Protein AF-A0A970GXU0-F1 (afdb_monomer)

Foldseek 3Di:
DDDDDDDQDDDDQPDPVRQLCSVCVVCVVVVALEDEAEEERPVLDQDDDPVNLVRVQNNQVVCVVVNYWHPWYKYAGHADDPRHRIDTCVVVVSDDTD

Radius of gyration: 13.17 Å; Cα contacts (8 Å, |Δi|>4): 146; chains: 1; bounding box: 32×26×40 Å

pLDDT: mean 87.57, std 12.89, range [43.09, 97.25]

Nearest PDB structures (foldseek):
  2qlc-assembly5_E  TM=8.633E-01  e=2.434E-06  Chlorobaculum tepidum TLS
  4jfa-assembly1_A  TM=4.581E-01  e=8.470E+00  Plasmodium falciparum 3D7

Secondary structure (DSSP, 8-state):
-PPPP-------TT-----HHHHHHHHHHTT-SEEEE--B-TTS--PPPHHHHHHHHHHHHHHHHTT-EEEEEEEE---BTTB-SEEETTTTTSS---

Sequence (98 aa):
LMEQPFEVSKGTADSSLANPREVLMPAIRHNAVSMIIAPNHPSGDPTPSSADVRVTRQIAEAAKLMGIRLLDHVILGQPRGSQPGYISLRQQGLVVFD

Mean predicted aligned error: 4.88 Å

Structure (mmCIF, N/CA/C/O backbone):
data_AF-A0A970GXU0-F1
#
_entry.id   AF-A0A970GXU0-F1
#
loop_
_atom_site.group_PDB
_atom_site.id
_atom_site.type_symbol
_atom_site.label_atom_id
_atom_site.label_alt_id
_atom_site.label_comp_id
_atom_site.label_asym_id
_atom_site.label_entity_id
_atom_site.label_seq_id
_atom_site.pdbx_PDB_ins_code
_atom_site.Cartn_x
_atom_site.Cartn_y
_atom_site.Cartn_z
_atom_site.occupancy
_atom_site.B_iso_or_equiv
_atom_site.auth_seq_id
_atom_site.auth_comp_id
_atom_site.auth_asym_id
_atom_site.auth_atom_id
_atom_site.pdbx_PDB_model_num
ATOM 1 N N . LEU A 1 1 ? -19.407 8.151 0.652 1.00 61.09 1 LEU A N 1
ATOM 2 C CA . LEU A 1 1 ? -18.819 9.123 -0.295 1.00 61.09 1 LEU A CA 1
ATOM 3 C C . LEU A 1 1 ? -17.310 8.934 -0.284 1.00 61.09 1 LEU A C 1
ATOM 5 O O . LEU A 1 1 ? -16.778 8.670 0.784 1.00 61.09 1 LEU A O 1
ATOM 9 N N . MET A 1 2 ? -16.655 9.017 -1.441 1.00 70.62 2 MET A N 1
ATOM 10 C CA . MET A 1 2 ? -15.192 9.036 -1.536 1.00 70.62 2 MET A CA 1
ATOM 11 C C . MET A 1 2 ? -14.739 10.497 -1.503 1.00 70.62 2 MET A C 1
ATOM 13 O O . MET A 1 2 ? -15.261 11.303 -2.272 1.00 70.62 2 MET A O 1
ATOM 17 N N . GLU A 1 3 ? -13.838 10.845 -0.586 1.00 77.00 3 GLU A N 1
ATOM 18 C CA . GLU A 1 3 ? -13.236 12.182 -0.552 1.00 77.00 3 GLU A CA 1
ATOM 19 C C . GLU A 1 3 ? -12.156 12.336 -1.633 1.00 77.00 3 GLU A C 1
ATOM 21 O O . GLU A 1 3 ? -11.728 11.354 -2.246 1.00 77.00 3 GLU A O 1
ATOM 26 N N . GLN A 1 4 ? -11.731 13.577 -1.892 1.00 82.38 4 GLN A N 1
ATOM 27 C CA . GLN A 1 4 ? -10.628 13.833 -2.819 1.00 82.38 4 GLN A CA 1
ATOM 28 C C . GLN A 1 4 ? -9.324 13.192 -2.309 1.00 82.38 4 GLN A C 1
ATOM 30 O O . GLN A 1 4 ? -9.123 13.109 -1.098 1.00 82.38 4 GLN A O 1
ATOM 35 N N . PRO A 1 5 ? -8.432 12.728 -3.204 1.00 79.31 5 PRO A N 1
ATOM 36 C CA . PRO A 1 5 ? -7.156 12.157 -2.793 1.00 79.31 5 PRO A CA 1
ATOM 37 C C . PRO A 1 5 ? -6.273 13.211 -2.110 1.00 79.31 5 PRO A C 1
ATOM 39 O O . PRO A 1 5 ? -6.209 14.360 -2.546 1.00 79.31 5 PRO A O 1
ATOM 42 N N . PHE A 1 6 ? -5.555 12.795 -1.066 1.00 80.38 6 PHE A N 1
ATOM 43 C CA . PHE A 1 6 ? -4.630 13.643 -0.316 1.00 80.38 6 PHE A CA 1
ATOM 44 C C . PHE A 1 6 ? -3.188 13.189 -0.549 1.00 80.38 6 PHE A C 1
ATOM 46 O O . PHE A 1 6 ? -2.882 11.999 -0.456 1.00 80.38 6 PHE A O 1
ATOM 53 N N . GLU A 1 7 ? -2.288 14.136 -0.818 1.00 79.75 7 GLU A N 1
ATOM 54 C CA . GLU A 1 7 ? -0.854 13.850 -0.888 1.00 79.75 7 GLU A CA 1
ATOM 55 C C . GLU A 1 7 ? -0.301 13.676 0.534 1.00 79.75 7 GLU A C 1
ATOM 57 O O . GLU A 1 7 ? -0.356 14.590 1.356 1.00 79.75 7 GLU A O 1
ATOM 62 N N . VAL A 1 8 ? 0.207 12.479 0.834 1.00 73.94 8 VAL A N 1
ATOM 63 C CA . VAL A 1 8 ? 0.783 12.133 2.147 1.00 73.94 8 VAL A CA 1
ATOM 64 C C . VAL A 1 8 ? 2.273 12.458 2.205 1.00 73.94 8 VAL A C 1
ATOM 66 O O . VAL A 1 8 ? 2.788 12.919 3.220 1.00 73.94 8 VAL A O 1
ATOM 69 N N . SER A 1 9 ? 2.979 12.178 1.116 1.00 68.50 9 SER A N 1
ATOM 70 C CA . SER A 1 9 ? 4.433 12.233 1.049 1.00 68.50 9 SER A CA 1
ATOM 71 C C . SER A 1 9 ? 4.866 12.509 -0.380 1.00 68.50 9 SER A C 1
ATOM 73 O O . SER A 1 9 ? 4.279 11.951 -1.310 1.00 68.50 9 SER A O 1
ATOM 75 N N . LYS A 1 10 ? 5.956 13.258 -0.541 1.00 61.66 10 LYS A N 1
ATOM 76 C CA . LYS A 1 10 ? 6.631 13.458 -1.822 1.00 61.66 10 LYS A CA 1
ATOM 77 C C . LYS A 1 10 ? 8.095 13.042 -1.683 1.00 61.66 10 LYS A C 1
ATOM 79 O O . LYS A 1 10 ? 8.850 13.690 -0.965 1.00 61.66 10 LYS A O 1
ATOM 84 N N . GLY A 1 11 ? 8.468 11.938 -2.328 1.00 60.59 11 GLY A N 1
ATOM 85 C CA . GLY A 1 11 ? 9.807 11.338 -2.260 1.00 60.59 11 GLY A CA 1
ATOM 86 C C . GLY A 1 11 ? 10.512 11.269 -3.619 1.00 60.59 11 GLY A C 1
ATOM 87 O O . GLY A 1 11 ? 9.960 11.676 -4.641 1.00 60.59 11 GLY A O 1
ATOM 88 N N . THR A 1 12 ? 11.745 10.756 -3.627 1.00 47.62 12 THR A N 1
ATOM 89 C CA . THR A 1 12 ? 12.527 10.441 -4.838 1.00 47.62 12 THR A CA 1
ATOM 90 C C . THR A 1 12 ? 12.352 8.970 -5.254 1.00 47.62 12 THR A C 1
ATOM 92 O O . THR A 1 12 ? 11.678 8.205 -4.567 1.00 47.62 12 THR A O 1
ATOM 95 N N . ALA A 1 13 ? 12.941 8.591 -6.398 1.00 43.78 13 ALA A N 1
ATOM 96 C CA . ALA A 1 13 ? 12.693 7.352 -7.148 1.00 43.78 13 ALA A CA 1
ATOM 97 C C . ALA A 1 13 ? 12.677 6.031 -6.356 1.00 43.78 13 ALA A C 1
ATOM 99 O O . ALA A 1 13 ? 11.937 5.139 -6.753 1.00 43.78 13 ALA A O 1
ATOM 100 N N . ASP A 1 14 ? 13.420 5.918 -5.249 1.00 43.09 14 ASP A N 1
ATOM 101 C CA . ASP A 1 14 ? 13.695 4.618 -4.616 1.00 43.09 14 ASP A CA 1
ATOM 102 C C . ASP A 1 14 ? 13.205 4.469 -3.167 1.00 43.09 14 ASP A C 1
ATOM 104 O O . ASP A 1 14 ? 13.388 3.412 -2.566 1.00 43.09 14 ASP A O 1
ATOM 108 N N . SER A 1 15 ? 12.598 5.496 -2.563 1.00 46.47 15 SER A N 1
ATOM 109 C CA . SER A 1 15 ? 11.917 5.335 -1.268 1.00 46.47 15 SER A CA 1
ATOM 110 C C . SER A 1 15 ? 11.119 6.575 -0.872 1.00 46.47 15 SER A C 1
ATOM 112 O O . SER A 1 15 ? 11.639 7.530 -0.298 1.00 46.47 15 SER A O 1
ATOM 114 N N . SER A 1 16 ? 9.804 6.525 -1.067 1.00 52.97 16 SER A N 1
ATOM 115 C CA . SER A 1 16 ? 8.925 7.179 -0.103 1.00 52.97 16 SER A CA 1
ATOM 116 C C . SER A 1 16 ? 8.792 6.226 1.086 1.00 52.97 16 SER A C 1
ATOM 118 O O . SER A 1 16 ? 7.932 5.348 1.108 1.00 52.97 16 SER A O 1
ATOM 120 N N . LEU A 1 17 ? 9.698 6.334 2.062 1.00 54.44 17 LEU A N 1
ATOM 121 C CA . LEU A 1 17 ? 9.543 5.704 3.378 1.00 54.44 17 LEU A CA 1
ATOM 122 C C . LEU A 1 17 ? 8.431 6.439 4.143 1.00 54.44 17 LEU A C 1
ATOM 124 O O . LEU A 1 17 ? 8.683 7.072 5.165 1.00 54.44 17 LEU A O 1
ATOM 128 N N . ALA A 1 18 ? 7.203 6.402 3.625 1.00 68.38 18 ALA A N 1
ATOM 129 C CA . ALA A 1 18 ? 6.058 6.958 4.320 1.00 68.38 18 ALA A CA 1
ATOM 130 C C . ALA A 1 18 ? 5.836 6.123 5.584 1.00 68.38 18 ALA A C 1
ATOM 132 O O . ALA A 1 18 ? 5.454 4.950 5.533 1.00 68.38 18 ALA A O 1
ATOM 133 N N . ASN A 1 19 ? 6.138 6.717 6.738 1.00 83.19 19 ASN A N 1
ATOM 134 C CA . ASN A 1 19 ? 5.914 6.067 8.019 1.00 83.19 19 ASN A CA 1
ATOM 135 C C . ASN A 1 19 ? 4.400 5.824 8.189 1.00 83.19 19 ASN A C 1
ATOM 137 O O . ASN A 1 19 ? 3.621 6.726 7.863 1.00 83.19 19 ASN A O 1
ATOM 141 N N . PRO A 1 20 ? 3.945 4.684 8.750 1.00 89.81 20 PRO A N 1
ATOM 142 C CA . PRO A 1 20 ? 2.520 4.440 8.984 1.00 89.81 20 PRO A CA 1
ATOM 143 C C . PRO A 1 20 ? 1.792 5.602 9.671 1.00 89.81 20 PRO A C 1
ATOM 145 O O . PRO A 1 20 ? 0.657 5.907 9.317 1.00 89.81 20 PRO A O 1
ATOM 148 N N . ARG A 1 21 ? 2.458 6.314 10.591 1.00 89.31 21 ARG A N 1
ATOM 149 C CA . ARG A 1 21 ? 1.912 7.515 11.241 1.00 89.31 21 ARG A CA 1
ATOM 150 C C . ARG A 1 21 ? 1.512 8.600 10.239 1.00 89.31 21 ARG A C 1
ATOM 152 O O . ARG A 1 21 ? 0.464 9.216 10.397 1.00 89.31 21 ARG A O 1
ATOM 159 N N . GLU A 1 22 ? 2.354 8.863 9.247 1.00 89.12 22 GLU A N 1
ATOM 160 C CA . GLU A 1 22 ? 2.120 9.904 8.242 1.00 89.12 22 GLU A CA 1
ATOM 161 C C . GLU A 1 22 ? 0.996 9.493 7.296 1.00 89.12 22 GLU A C 1
ATOM 163 O O . GLU A 1 22 ? 0.115 10.299 7.015 1.00 89.12 22 GLU A O 1
ATOM 168 N N . VAL A 1 23 ? 0.968 8.216 6.903 1.00 91.50 23 VAL A N 1
ATOM 169 C CA . VAL A 1 23 ? -0.085 7.638 6.057 1.00 91.50 23 VAL A CA 1
ATOM 170 C C . VAL A 1 23 ? -1.451 7.656 6.742 1.00 91.50 23 VAL A C 1
ATOM 172 O O . VAL A 1 23 ? -2.456 7.970 6.108 1.00 91.50 23 VAL A O 1
ATOM 175 N N . LEU A 1 24 ? -1.506 7.352 8.040 1.00 92.69 24 LEU A N 1
ATOM 176 C CA . LEU A 1 24 ? -2.763 7.280 8.789 1.00 92.69 24 LEU A CA 1
ATOM 177 C C . LEU A 1 24 ? -3.287 8.647 9.230 1.00 92.69 24 LEU A C 1
ATOM 179 O O . LEU A 1 24 ? -4.486 8.796 9.457 1.00 92.69 24 LEU A O 1
ATOM 183 N N . MET A 1 25 ? -2.425 9.657 9.353 1.00 92.69 25 MET A N 1
ATOM 184 C CA . MET A 1 25 ? -2.815 10.967 9.875 1.00 92.69 25 MET A CA 1
ATOM 185 C C . MET A 1 25 ? -3.955 11.632 9.072 1.00 92.69 25 MET A C 1
ATOM 187 O O . MET A 1 25 ? -4.899 12.106 9.709 1.00 92.69 25 MET A O 1
ATOM 191 N N . PRO A 1 26 ? -3.952 11.657 7.722 1.00 91.50 26 PRO A N 1
ATOM 192 C CA . PRO A 1 26 ? -5.092 12.148 6.947 1.00 91.50 26 PRO A CA 1
ATOM 193 C C . PRO A 1 26 ? -6.355 11.312 7.162 1.00 91.50 26 PRO A C 1
ATOM 195 O O . PRO A 1 26 ? -7.422 11.874 7.384 1.00 91.50 26 PRO A O 1
ATOM 198 N N . ALA A 1 27 ? -6.239 9.982 7.183 1.00 92.44 27 ALA A N 1
ATOM 199 C CA . ALA A 1 27 ? -7.384 9.102 7.404 1.00 92.44 27 ALA A CA 1
ATOM 200 C C . ALA A 1 27 ? -8.066 9.393 8.755 1.00 92.44 27 ALA A C 1
ATOM 202 O O . ALA A 1 27 ? -9.286 9.516 8.822 1.00 92.44 27 ALA A O 1
ATOM 203 N N . ILE A 1 28 ? -7.277 9.609 9.812 1.00 93.75 28 ILE A N 1
ATOM 204 C CA . ILE A 1 28 ? -7.780 9.981 11.141 1.00 93.75 28 ILE A CA 1
ATOM 205 C C . ILE A 1 28 ? -8.443 11.364 11.117 1.00 93.75 28 ILE A C 1
ATOM 207 O O 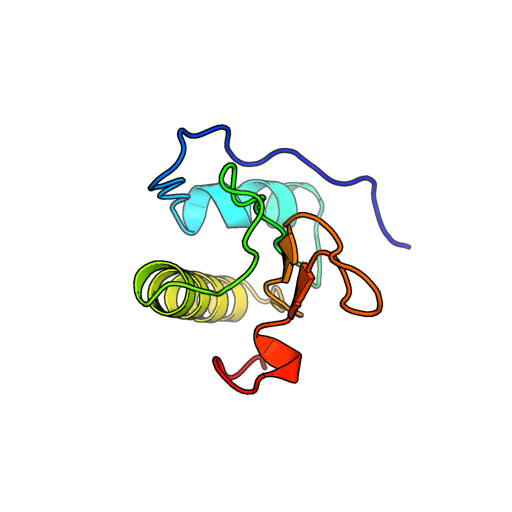. ILE A 1 28 ? -9.555 11.518 11.614 1.00 93.75 28 ILE A O 1
ATOM 211 N N . ARG A 1 29 ? -7.793 12.374 10.521 1.00 93.62 29 ARG A N 1
ATOM 212 C CA . ARG A 1 29 ? -8.323 13.753 10.454 1.00 93.62 29 ARG A CA 1
ATOM 213 C C . ARG A 1 29 ? -9.670 13.845 9.741 1.00 93.62 29 ARG A C 1
ATOM 215 O O . ARG A 1 29 ? -10.471 14.710 10.079 1.00 93.62 29 ARG A O 1
ATOM 222 N N . HIS A 1 30 ? -9.907 12.952 8.787 1.00 90.44 30 HIS A N 1
ATOM 223 C CA . HIS A 1 30 ? -11.131 12.896 7.993 1.00 90.44 30 HIS A CA 1
ATOM 224 C C . HIS A 1 30 ? -12.136 11.849 8.499 1.00 90.44 30 HIS A C 1
ATOM 226 O O . HIS A 1 30 ? -13.121 11.569 7.822 1.00 90.44 30 HIS A O 1
ATOM 232 N N . ASN A 1 31 ? -11.926 11.278 9.694 1.00 92.94 31 ASN A N 1
ATOM 233 C CA . ASN A 1 31 ? -12.787 10.237 10.274 1.00 92.94 31 ASN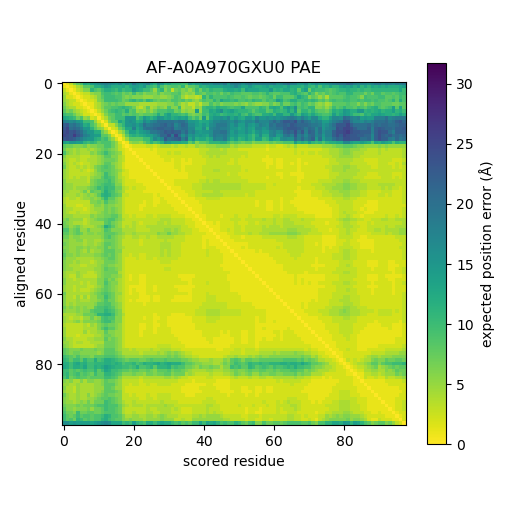 A CA 1
ATOM 234 C C . ASN A 1 31 ? -13.027 9.056 9.311 1.00 92.94 31 ASN A C 1
ATOM 236 O 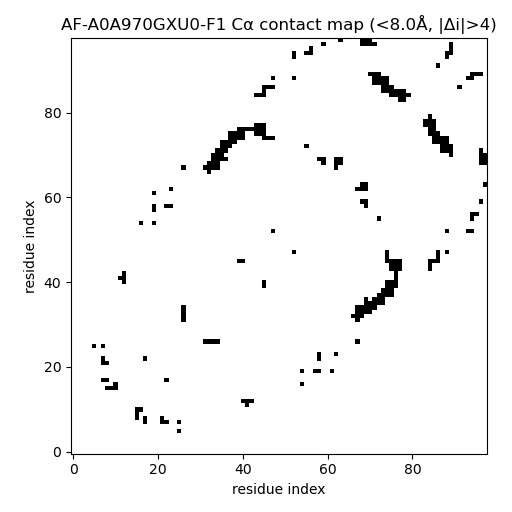O . ASN A 1 31 ? -14.130 8.510 9.225 1.00 92.94 31 ASN A O 1
ATOM 240 N N . ALA A 1 32 ? -12.005 8.683 8.540 1.00 94.00 32 ALA A N 1
ATOM 241 C CA . ALA A 1 32 ? -12.120 7.648 7.529 1.00 94.00 32 ALA A CA 1
ATOM 242 C C . ALA A 1 32 ? -12.304 6.270 8.179 1.00 94.00 32 ALA A C 1
ATOM 244 O O . ALA A 1 32 ? -11.517 5.851 9.022 1.00 94.00 32 ALA A O 1
ATOM 245 N N . VAL A 1 33 ? -13.309 5.522 7.722 1.00 95.12 33 VAL A N 1
ATOM 246 C CA . VAL A 1 33 ? -13.535 4.116 8.121 1.00 95.12 33 VAL A CA 1
ATOM 247 C C . VAL A 1 33 ? -12.628 3.161 7.329 1.00 95.12 33 VAL A C 1
ATOM 249 O O . VAL A 1 33 ? -12.403 2.006 7.699 1.00 95.12 33 VAL A O 1
ATOM 252 N N . SER A 1 34 ? -12.112 3.628 6.194 1.00 95.31 34 SER A N 1
ATOM 253 C CA . SER A 1 34 ? -11.255 2.858 5.301 1.00 95.31 34 SER A CA 1
ATOM 254 C C . SER A 1 34 ? -10.447 3.766 4.382 1.00 95.31 34 SER A C 1
ATOM 256 O O . SER A 1 34 ? -10.891 4.871 4.074 1.00 95.31 34 SER A O 1
ATOM 258 N N . MET A 1 35 ? -9.311 3.277 3.888 1.00 94.62 35 MET A N 1
ATOM 259 C CA . MET A 1 35 ? -8.429 4.007 2.978 1.00 94.62 35 MET A CA 1
ATOM 260 C C . MET A 1 35 ? -7.800 3.096 1.916 1.00 94.62 35 MET A C 1
ATOM 262 O O . MET A 1 35 ? -7.720 1.882 2.092 1.00 94.62 35 MET A O 1
ATOM 266 N N . ILE A 1 36 ? -7.330 3.700 0.827 1.00 95.31 36 ILE A N 1
ATOM 267 C CA . ILE A 1 36 ? -6.448 3.088 -0.177 1.00 95.31 36 ILE A CA 1
ATOM 268 C C . ILE A 1 36 ? -5.194 3.953 -0.239 1.00 95.31 36 ILE A C 1
ATOM 270 O O . ILE A 1 36 ? -5.297 5.179 -0.170 1.00 95.31 36 ILE A O 1
ATOM 274 N N . ILE A 1 37 ? -4.028 3.329 -0.385 1.00 93.94 37 ILE A N 1
ATOM 275 C CA . ILE A 1 37 ? -2.774 4.044 -0.643 1.00 93.94 37 ILE A CA 1
ATOM 276 C C . ILE A 1 37 ? -2.322 3.790 -2.074 1.00 93.94 37 ILE A C 1
ATOM 278 O O . ILE A 1 37 ? -2.440 2.670 -2.573 1.00 93.94 37 ILE A O 1
ATOM 282 N N . ALA A 1 38 ? -1.837 4.837 -2.738 1.00 93.62 38 ALA A N 1
ATOM 283 C CA . ALA A 1 38 ? -1.451 4.756 -4.139 1.00 93.62 38 ALA A CA 1
ATOM 284 C C . ALA A 1 38 ? -0.194 5.584 -4.447 1.00 93.62 38 ALA A C 1
ATOM 286 O O . ALA A 1 38 ? -0.306 6.709 -4.941 1.00 93.62 38 ALA A O 1
ATOM 287 N N . PRO A 1 39 ? 1.009 5.078 -4.122 1.00 90.88 39 PRO A N 1
ATOM 288 C CA . PRO A 1 39 ? 2.242 5.733 -4.520 1.00 90.88 39 PRO A CA 1
ATOM 289 C C . PRO A 1 39 ? 2.505 5.524 -6.013 1.00 90.88 39 PRO A C 1
ATOM 291 O O . PRO A 1 39 ? 2.158 4.497 -6.599 1.00 90.88 39 PRO A O 1
ATOM 294 N N . ASN A 1 40 ? 3.169 6.494 -6.629 1.00 89.44 40 ASN A N 1
ATOM 295 C CA . ASN A 1 40 ? 3.686 6.370 -7.983 1.00 89.44 40 ASN A CA 1
ATOM 296 C C . ASN A 1 40 ? 5.136 5.872 -7.965 1.00 89.44 40 ASN A C 1
ATOM 298 O O . ASN A 1 40 ? 5.955 6.379 -7.204 1.00 89.44 40 ASN A O 1
ATOM 302 N N . HIS A 1 41 ? 5.472 4.939 -8.855 1.00 89.06 41 HIS A N 1
ATOM 303 C CA . HIS A 1 41 ? 6.852 4.584 -9.179 1.00 89.06 41 HIS A CA 1
ATOM 304 C C . HIS A 1 41 ? 7.377 5.528 -10.266 1.00 89.06 41 HIS A C 1
ATOM 306 O O . HIS A 1 41 ? 6.891 5.478 -11.401 1.00 89.06 41 HIS A O 1
ATOM 312 N N . PRO A 1 42 ? 8.376 6.389 -9.983 1.00 86.12 42 PRO A N 1
ATOM 313 C CA . PRO A 1 42 ? 8.888 7.336 -10.977 1.00 86.12 42 PRO A CA 1
ATOM 314 C C . PRO A 1 42 ? 9.524 6.665 -12.202 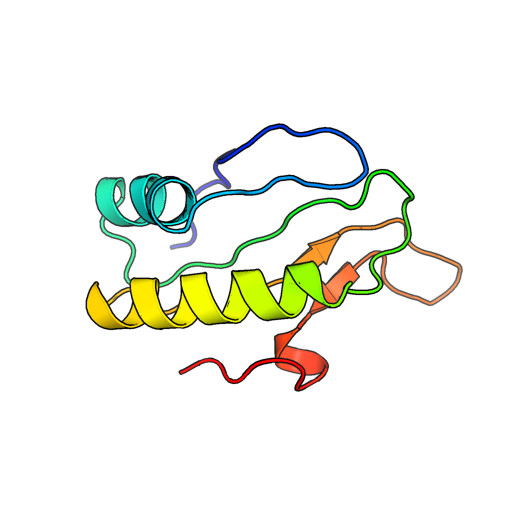1.00 86.12 42 PRO A C 1
ATOM 316 O O . PRO A 1 42 ? 9.570 7.270 -13.269 1.00 86.12 42 PRO A O 1
ATOM 319 N N . SER A 1 43 ? 9.959 5.407 -12.072 1.00 88.50 43 SER A N 1
ATOM 320 C CA . SER A 1 43 ? 10.430 4.567 -13.183 1.00 88.50 43 SER A CA 1
ATOM 321 C C . SER A 1 43 ? 9.337 4.236 -14.209 1.00 88.50 43 SER A C 1
ATOM 323 O O . SER A 1 43 ? 9.641 3.822 -15.328 1.00 88.50 43 SER A O 1
ATOM 325 N N . GLY A 1 44 ? 8.063 4.375 -13.830 1.00 89.75 44 GLY A N 1
ATOM 326 C CA . GLY A 1 44 ? 6.916 3.949 -14.623 1.00 89.75 44 GLY A CA 1
ATOM 327 C C . GLY A 1 44 ? 6.652 2.440 -14.597 1.00 89.75 44 GLY A C 1
ATOM 328 O O . GLY A 1 44 ? 5.695 2.004 -15.230 1.00 89.75 44 GLY A O 1
ATOM 329 N N . ASP A 1 45 ? 7.448 1.635 -13.892 1.00 91.81 45 ASP A N 1
ATOM 330 C CA . ASP A 1 45 ? 7.171 0.211 -13.679 1.00 91.81 45 ASP A CA 1
ATOM 331 C C . ASP A 1 45 ? 6.404 0.025 -12.358 1.00 91.81 45 ASP A C 1
ATOM 333 O O . ASP A 1 45 ? 6.983 0.279 -11.302 1.00 91.81 45 ASP A O 1
ATOM 337 N N . PRO A 1 46 ? 5.127 -0.407 -12.377 1.00 94.19 46 PRO A N 1
ATOM 338 C CA . PRO A 1 46 ? 4.334 -0.580 -11.162 1.00 94.19 46 PRO A CA 1
ATOM 339 C C . PRO A 1 46 ? 4.679 -1.855 -10.368 1.00 94.19 46 PRO A C 1
ATOM 341 O O . PRO A 1 46 ? 3.990 -2.162 -9.396 1.00 94.19 46 PRO A O 1
ATOM 344 N N . THR A 1 47 ? 5.697 -2.627 -10.771 1.00 93.25 47 THR A N 1
ATOM 345 C CA . THR A 1 47 ? 6.100 -3.862 -10.082 1.00 93.25 47 THR A CA 1
ATOM 346 C C . THR A 1 47 ? 6.482 -3.579 -8.623 1.00 93.25 47 THR A C 1
ATOM 348 O O . THR A 1 47 ? 7.430 -2.828 -8.387 1.00 93.25 47 THR A O 1
ATOM 351 N N . PRO A 1 48 ? 5.794 -4.185 -7.633 1.00 92.75 48 PRO A N 1
ATOM 352 C CA . PRO A 1 48 ? 6.093 -3.967 -6.223 1.00 92.75 48 PRO A CA 1
ATOM 353 C C . PRO A 1 48 ? 7.469 -4.504 -5.852 1.00 92.75 48 PRO A C 1
ATOM 355 O O . PRO A 1 48 ? 7.807 -5.659 -6.121 1.00 92.75 48 PRO A O 1
ATOM 358 N N . SER A 1 49 ? 8.238 -3.688 -5.143 1.00 91.31 49 SER A N 1
ATOM 359 C CA . SER A 1 49 ? 9.456 -4.128 -4.483 1.00 91.31 49 SER A CA 1
ATOM 360 C C . SER A 1 49 ? 9.140 -4.902 -3.198 1.00 91.31 49 SER A C 1
ATOM 362 O O . SER A 1 49 ? 8.045 -4.849 -2.627 1.00 91.31 49 SER A O 1
ATOM 364 N N . SER A 1 50 ? 10.151 -5.587 -2.659 1.00 91.31 50 SER A N 1
ATOM 365 C CA . SER A 1 50 ? 10.032 -6.187 -1.326 1.00 91.31 50 SER A CA 1
ATOM 366 C C . SER A 1 50 ? 9.804 -5.138 -0.226 1.00 91.31 50 SER A C 1
ATOM 368 O O . SER A 1 50 ? 9.219 -5.460 0.810 1.00 91.31 50 SER A O 1
ATOM 370 N N . ALA A 1 51 ? 10.262 -3.896 -0.429 1.00 88.88 51 ALA A N 1
ATOM 371 C CA . ALA A 1 51 ? 10.054 -2.800 0.510 1.00 88.88 51 ALA A CA 1
ATOM 372 C C . ALA A 1 51 ? 8.590 -2.350 0.524 1.00 88.88 51 ALA A C 1
ATOM 374 O O . ALA A 1 51 ? 8.038 -2.185 1.611 1.00 88.88 51 ALA A O 1
ATOM 375 N N . ASP A 1 52 ? 7.944 -2.280 -0.641 1.00 90.44 52 ASP A N 1
ATOM 376 C CA . ASP A 1 52 ? 6.521 -1.942 -0.753 1.00 90.44 52 ASP A CA 1
ATOM 377 C C . ASP A 1 52 ? 5.664 -2.959 -0.006 1.00 90.44 52 ASP A C 1
ATOM 379 O O . ASP A 1 52 ? 4.831 -2.599 0.824 1.00 90.44 52 ASP A O 1
ATOM 383 N N . VAL A 1 53 ? 5.926 -4.255 -0.197 1.00 93.12 53 VAL A N 1
ATOM 384 C CA . VAL A 1 53 ? 5.203 -5.320 0.516 1.00 93.12 53 VAL A CA 1
ATOM 385 C C . VAL A 1 53 ? 5.394 -5.205 2.034 1.00 93.12 53 VAL A C 1
ATOM 387 O O . VAL A 1 53 ? 4.427 -5.334 2.789 1.00 93.12 53 VAL A O 1
ATOM 390 N N . ARG A 1 54 ? 6.619 -4.930 2.507 1.00 92.06 54 ARG A N 1
ATOM 391 C CA . ARG A 1 54 ? 6.894 -4.746 3.944 1.00 92.06 54 ARG A CA 1
ATOM 392 C C . ARG A 1 54 ? 6.168 -3.531 4.516 1.00 92.06 54 ARG A C 1
ATOM 394 O O . ARG A 1 54 ? 5.528 -3.666 5.558 1.00 92.06 54 ARG A O 1
ATOM 401 N N . VAL A 1 55 ? 6.237 -2.379 3.846 1.00 90.94 55 VAL A N 1
ATOM 402 C CA . VAL A 1 55 ? 5.597 -1.149 4.333 1.00 90.94 55 VAL A CA 1
ATOM 403 C C . VAL A 1 55 ? 4.078 -1.296 4.333 1.00 90.94 55 VAL A C 1
ATOM 405 O O . VAL A 1 55 ? 3.425 -0.921 5.300 1.00 90.94 55 VAL A O 1
ATOM 408 N N . THR A 1 56 ? 3.516 -1.954 3.315 1.00 94.06 56 THR A N 1
ATOM 409 C CA . THR A 1 56 ? 2.077 -2.240 3.233 1.00 94.06 56 THR A CA 1
ATOM 410 C C . THR A 1 56 ? 1.598 -3.039 4.432 1.00 94.06 56 THR A C 1
ATOM 412 O O . THR A 1 56 ? 0.583 -2.688 5.020 1.00 94.06 56 THR A O 1
ATOM 415 N N . ARG A 1 57 ? 2.339 -4.082 4.832 1.00 94.69 57 ARG A N 1
ATOM 416 C CA . ARG A 1 57 ? 2.002 -4.886 6.017 1.00 94.69 57 ARG A CA 1
ATOM 417 C C . ARG A 1 57 ? 2.029 -4.038 7.285 1.00 94.69 57 ARG A C 1
ATOM 419 O O . ARG A 1 57 ? 1.089 -4.088 8.064 1.00 94.69 57 ARG A O 1
ATOM 426 N N . GLN A 1 58 ? 3.062 -3.217 7.468 1.00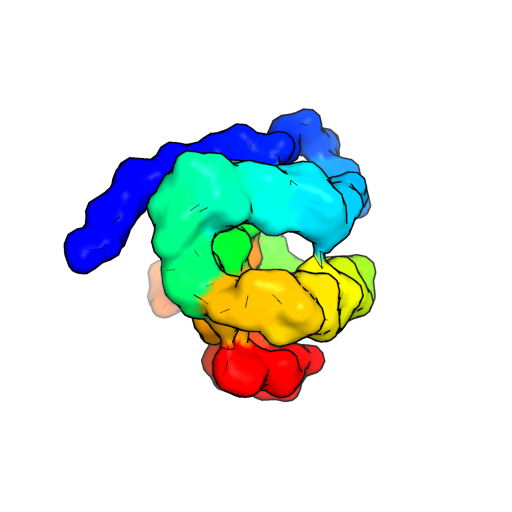 93.75 58 GLN A N 1
ATOM 427 C CA . GLN A 1 58 ? 3.153 -2.328 8.631 1.00 93.75 58 GLN A CA 1
ATOM 428 C C . GLN A 1 58 ? 2.003 -1.315 8.683 1.00 93.75 58 GLN A C 1
ATOM 430 O O . GLN A 1 58 ? 1.446 -1.074 9.753 1.00 93.75 58 GLN A O 1
ATOM 435 N N . ILE A 1 59 ? 1.630 -0.740 7.536 1.00 94.06 59 ILE A N 1
ATOM 436 C CA . ILE A 1 59 ? 0.499 0.186 7.434 1.00 94.06 59 ILE A CA 1
ATOM 437 C C . ILE A 1 59 ? -0.816 -0.548 7.704 1.00 94.06 59 ILE A C 1
ATOM 439 O O . ILE A 1 59 ? -1.625 -0.027 8.461 1.00 94.06 59 ILE A O 1
ATOM 443 N N . ALA A 1 60 ? -1.029 -1.737 7.134 1.00 95.25 60 ALA A N 1
ATOM 444 C CA . ALA A 1 60 ? -2.243 -2.528 7.336 1.00 95.25 60 ALA A CA 1
ATOM 445 C C . ALA A 1 60 ? -2.460 -2.870 8.818 1.00 95.25 60 ALA A C 1
ATOM 447 O O . ALA A 1 60 ? -3.539 -2.616 9.350 1.00 95.25 60 ALA A O 1
ATOM 448 N N . GLU A 1 61 ? -1.419 -3.355 9.504 1.00 95.25 61 GLU A N 1
ATOM 449 C CA . GLU A 1 61 ? -1.476 -3.658 10.940 1.00 95.25 61 GLU A CA 1
ATOM 450 C C . GLU A 1 61 ? -1.758 -2.402 11.776 1.00 95.25 61 GLU A C 1
ATOM 452 O O . GLU A 1 61 ? -2.618 -2.412 12.657 1.00 95.25 61 GLU A O 1
ATOM 457 N N . ALA A 1 62 ? -1.087 -1.285 11.478 1.00 94.94 62 ALA A N 1
ATOM 458 C CA . ALA A 1 62 ? -1.330 -0.029 12.182 1.00 94.94 62 ALA A CA 1
ATOM 459 C C . ALA A 1 62 ? -2.752 0.506 11.932 1.00 94.94 62 ALA A C 1
ATOM 461 O O . ALA A 1 62 ? -3.422 0.936 12.867 1.00 94.94 62 ALA A O 1
ATOM 462 N N . ALA A 1 63 ? -3.239 0.448 10.691 1.00 94.94 63 ALA A N 1
ATOM 463 C CA . ALA A 1 63 ? -4.580 0.888 10.320 1.00 94.94 63 ALA A CA 1
ATOM 464 C C . ALA A 1 63 ? -5.650 0.067 11.058 1.00 94.94 63 ALA A C 1
ATOM 466 O O . ALA A 1 63 ? -6.576 0.634 11.642 1.00 94.94 63 ALA A O 1
ATOM 467 N N . LYS A 1 64 ? -5.458 -1.258 11.124 1.00 95.00 64 LYS A N 1
ATOM 468 C CA . LYS A 1 64 ? -6.323 -2.191 11.852 1.00 95.00 64 LYS A CA 1
ATOM 469 C C . LYS A 1 64 ? -6.443 -1.835 13.331 1.00 95.00 64 LYS A C 1
ATOM 471 O O . LYS A 1 64 ? -7.559 -1.780 13.844 1.00 95.00 64 LYS A O 1
ATOM 476 N N . LEU A 1 65 ? -5.327 -1.540 14.004 1.00 95.12 65 LEU A N 1
ATOM 477 C CA . LEU A 1 65 ? -5.333 -1.106 15.409 1.00 95.12 65 LEU A CA 1
ATOM 478 C C . LEU A 1 65 ? -6.120 0.196 15.622 1.00 95.12 65 LEU A C 1
ATOM 480 O O . LEU A 1 65 ? -6.714 0.390 16.678 1.00 95.12 65 LEU A O 1
ATOM 484 N N . MET A 1 66 ? -6.149 1.066 14.612 1.00 94.19 66 MET A N 1
ATOM 485 C CA . MET A 1 66 ? -6.884 2.333 14.635 1.00 94.19 66 MET A CA 1
ATOM 486 C C . MET A 1 66 ? -8.347 2.200 14.179 1.00 94.19 66 MET A C 1
ATOM 488 O O . MET A 1 66 ? -9.058 3.201 14.138 1.00 94.19 66 MET A O 1
ATOM 492 N N . GLY A 1 67 ? -8.807 0.998 13.813 1.00 95.06 67 GLY A N 1
ATOM 493 C CA . GLY A 1 67 ? -10.153 0.781 13.272 1.00 95.06 67 GLY A CA 1
ATOM 494 C C . GLY A 1 67 ? -10.358 1.334 11.855 1.00 95.06 67 GLY A C 1
ATOM 495 O O . GLY A 1 67 ? -11.497 1.513 11.429 1.00 95.06 67 GLY A O 1
ATOM 496 N N . ILE A 1 68 ? -9.273 1.599 11.120 1.00 95.94 68 ILE A N 1
ATOM 497 C CA . ILE A 1 68 ? -9.292 2.093 9.739 1.00 95.94 68 ILE A CA 1
ATOM 498 C C . ILE A 1 68 ? -8.882 0.942 8.824 1.00 95.94 68 ILE A C 1
ATOM 500 O O . ILE A 1 68 ? -7.766 0.438 8.904 1.00 95.94 68 ILE A O 1
ATOM 504 N N . ARG A 1 69 ? -9.758 0.511 7.917 1.00 95.69 69 ARG A N 1
ATOM 505 C CA . ARG A 1 69 ? -9.421 -0.595 7.004 1.00 95.69 69 ARG A CA 1
ATOM 506 C C . ARG A 1 69 ? -8.553 -0.114 5.848 1.00 95.69 69 ARG A C 1
ATOM 508 O O . ARG A 1 69 ? -8.989 0.737 5.072 1.00 95.69 69 ARG A O 1
ATOM 515 N N . LEU A 1 70 ? -7.362 -0.685 5.682 1.00 96.31 70 LEU A N 1
ATOM 516 C CA . LEU A 1 70 ? -6.607 -0.531 4.440 1.00 96.31 70 LEU A CA 1
ATOM 517 C C . LEU A 1 70 ? -7.214 -1.466 3.391 1.00 96.31 70 LEU A C 1
ATOM 519 O O . LEU A 1 70 ? -7.087 -2.682 3.485 1.00 96.31 70 LEU A O 1
ATOM 523 N N . LEU A 1 71 ? -7.901 -0.903 2.401 1.00 97.06 71 LEU A N 1
ATOM 524 C CA . LEU A 1 71 ? -8.575 -1.692 1.373 1.00 97.06 71 LEU A CA 1
ATOM 525 C C . LEU A 1 71 ? -7.583 -2.222 0.345 1.00 97.06 71 LEU A C 1
ATOM 527 O O . LEU A 1 71 ? -7.721 -3.360 -0.086 1.00 97.06 71 LEU A O 1
ATOM 531 N N . ASP A 1 72 ? -6.597 -1.419 -0.046 1.00 97.25 72 ASP A N 1
ATOM 532 C CA . ASP A 1 72 ? -5.588 -1.826 -1.017 1.00 97.25 72 ASP A CA 1
ATOM 533 C C . ASP A 1 72 ? -4.351 -0.923 -0.957 1.00 97.25 72 ASP A C 1
ATOM 535 O O . ASP A 1 72 ? -4.399 0.207 -0.457 1.00 97.25 72 ASP A O 1
ATOM 539 N N . HIS A 1 73 ? -3.265 -1.426 -1.533 1.00 95.56 73 HIS A N 1
ATOM 540 C CA . HIS A 1 73 ? -2.106 -0.650 -1.934 1.00 95.56 73 HIS A CA 1
ATOM 541 C C . HIS A 1 73 ? -1.954 -0.789 -3.449 1.00 95.56 73 HIS A C 1
ATOM 543 O O . HIS A 1 73 ? -1.641 -1.866 -3.957 1.00 95.56 73 HIS A O 1
ATOM 549 N N . VAL A 1 74 ? -2.194 0.306 -4.167 1.00 96.31 74 VAL A N 1
ATOM 550 C CA . VAL A 1 74 ? -2.166 0.349 -5.631 1.00 96.31 74 VAL A CA 1
ATOM 551 C C . VAL A 1 74 ? -0.933 1.111 -6.100 1.00 96.31 74 VAL A C 1
ATOM 553 O O . VAL A 1 74 ? -0.907 2.335 -6.068 1.00 96.31 74 VAL A O 1
ATOM 556 N N . ILE A 1 75 ? 0.093 0.403 -6.558 1.00 94.88 75 ILE A N 1
ATOM 557 C CA . ILE A 1 75 ? 1.296 1.043 -7.097 1.00 94.88 75 ILE A CA 1
ATOM 558 C C . ILE A 1 75 ? 0.999 1.539 -8.508 1.00 94.88 75 ILE A C 1
ATOM 560 O O . ILE A 1 75 ? 0.589 0.759 -9.369 1.00 94.88 75 ILE A O 1
ATOM 564 N N . LEU A 1 76 ? 1.209 2.832 -8.747 1.00 94.69 76 LEU A N 1
ATOM 565 C CA . LEU A 1 76 ? 0.966 3.485 -10.031 1.00 94.69 76 LEU A CA 1
ATOM 566 C C . LEU A 1 76 ? 2.250 3.537 -10.868 1.00 94.69 76 LEU A C 1
ATOM 568 O O . LEU A 1 76 ? 3.317 3.902 -10.380 1.00 94.69 76 LEU A O 1
ATOM 572 N N . GLY A 1 77 ? 2.127 3.225 -12.152 1.00 94.31 77 GLY A N 1
ATOM 573 C CA . GLY A 1 77 ? 3.182 3.277 -13.158 1.00 94.31 77 GLY A CA 1
ATOM 574 C C . GLY A 1 77 ? 2.643 3.785 -14.497 1.00 94.31 77 GLY A C 1
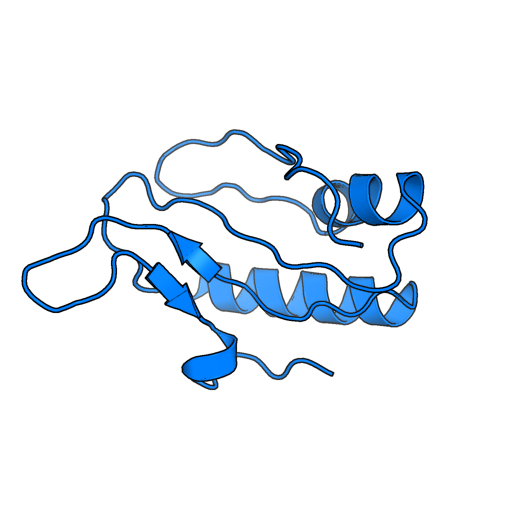ATOM 575 O O . GLY A 1 77 ? 1.629 4.477 -14.565 1.00 94.31 77 GLY A O 1
ATOM 576 N N . GLN A 1 78 ? 3.328 3.450 -15.587 1.00 94.75 78 GLN A N 1
ATOM 577 C CA . GLN A 1 78 ? 2.915 3.803 -16.942 1.00 94.75 78 GLN A CA 1
ATOM 578 C C . GLN A 1 78 ? 2.207 2.619 -17.612 1.00 94.75 78 GLN A C 1
ATOM 580 O O . GLN A 1 78 ? 2.704 1.493 -17.538 1.00 94.75 78 GLN A O 1
ATOM 585 N N . PRO A 1 79 ? 1.074 2.841 -18.299 1.00 92.94 79 PRO A N 1
ATOM 586 C CA . PRO A 1 79 ? 0.441 1.796 -19.093 1.00 92.94 79 PRO A CA 1
ATOM 587 C C . PRO A 1 79 ? 1.349 1.373 -20.256 1.00 92.94 79 PRO A C 1
ATOM 589 O O . PRO A 1 79 ? 2.001 2.207 -20.887 1.00 92.94 79 PRO A O 1
ATOM 592 N N . ARG A 1 80 ? 1.388 0.069 -20.552 1.00 89.62 80 ARG A N 1
ATOM 593 C CA . ARG A 1 80 ? 2.206 -0.507 -21.633 1.00 89.62 80 ARG A CA 1
ATOM 594 C C . ARG A 1 80 ? 1.363 -1.440 -22.494 1.00 89.62 80 ARG A C 1
ATOM 596 O O . ARG A 1 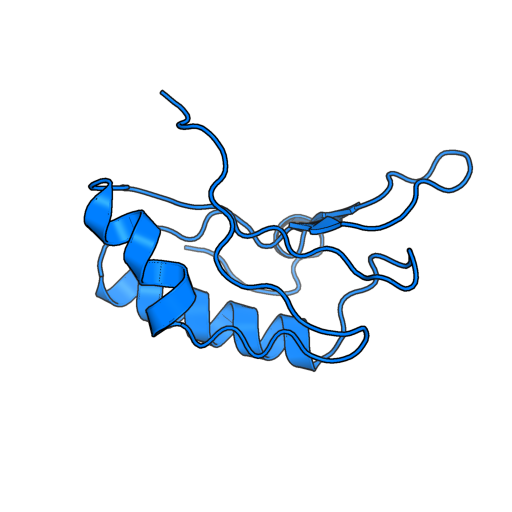80 ? 1.017 -2.544 -22.076 1.00 89.62 80 ARG A O 1
ATOM 603 N N . GLY A 1 81 ? 1.041 -1.004 -23.712 1.00 89.38 81 GLY A N 1
ATOM 604 C CA . GLY A 1 81 ? 0.171 -1.757 -24.618 1.00 89.38 81 GLY A CA 1
ATOM 605 C C . GLY A 1 81 ? -1.191 -2.023 -23.974 1.00 89.38 81 GLY A C 1
ATOM 606 O O . GLY A 1 81 ? -1.906 -1.087 -23.633 1.00 89.38 81 GLY A O 1
ATOM 607 N N . SER A 1 82 ? -1.530 -3.298 -23.782 1.00 89.56 82 SER A N 1
ATOM 608 C CA . SER A 1 82 ? -2.771 -3.721 -23.118 1.00 89.56 82 SER A CA 1
ATOM 609 C C . SER A 1 82 ? -2.666 -3.819 -21.589 1.00 89.56 82 SER A C 1
ATOM 611 O O . SER A 1 82 ? -3.664 -4.125 -20.942 1.00 89.56 82 SER A O 1
ATOM 613 N N . GLN A 1 83 ? -1.484 -3.603 -20.998 1.00 86.06 83 GLN A N 1
ATOM 614 C CA . GLN A 1 83 ? -1.304 -3.682 -19.547 1.00 86.06 83 GLN A CA 1
ATOM 615 C C . GLN A 1 83 ? -1.692 -2.362 -18.862 1.00 86.06 83 GLN A C 1
ATOM 617 O O . GLN A 1 83 ? -1.268 -1.291 -19.319 1.00 86.06 83 GLN A O 1
ATOM 622 N N . PRO A 1 84 ? -2.457 -2.417 -17.754 1.00 91.06 84 PRO A N 1
ATOM 623 C CA . PRO A 1 84 ? -2.784 -1.230 -16.980 1.00 91.06 84 PRO A CA 1
ATOM 624 C C . PRO A 1 84 ? -1.520 -0.624 -16.359 1.00 91.06 84 PRO A C 1
ATOM 626 O O . PRO A 1 84 ? -0.596 -1.334 -15.972 1.00 91.06 84 PRO A O 1
ATOM 629 N N . GLY A 1 85 ? -1.496 0.701 -16.220 1.00 95.44 85 GLY A N 1
ATOM 630 C CA . GLY A 1 85 ? -0.406 1.430 -15.564 1.00 95.44 85 GLY A CA 1
ATOM 631 C C . GLY A 1 85 ? -0.454 1.35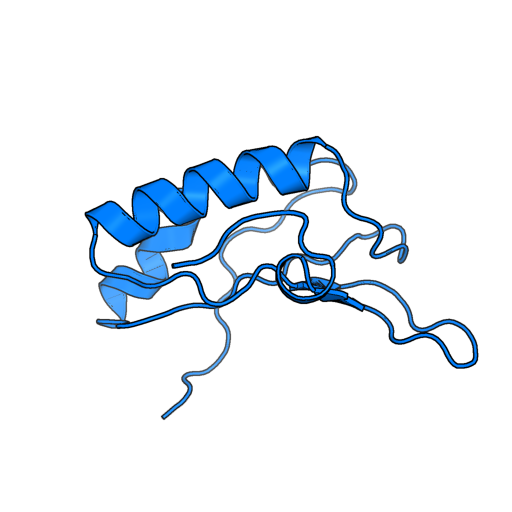1 -14.040 1.00 95.44 85 GLY A C 1
ATOM 632 O O . GLY A 1 85 ? -0.191 2.348 -13.381 1.00 95.44 85 GLY A O 1
ATOM 633 N N . TYR A 1 86 ? -0.867 0.223 -13.466 1.00 96.25 86 TYR A N 1
ATOM 634 C CA . TYR A 1 86 ? -0.912 0.034 -12.020 1.00 96.25 86 TYR A CA 1
ATOM 635 C C . TYR A 1 86 ? -0.884 -1.446 -11.637 1.00 96.25 86 TYR A C 1
ATOM 637 O O . TYR A 1 86 ? -1.270 -2.312 -12.424 1.00 96.25 86 TYR A O 1
ATOM 645 N N . ILE A 1 87 ? -0.494 -1.724 -10.393 1.00 96.44 87 ILE A N 1
ATOM 646 C CA . ILE A 1 87 ? -0.627 -3.035 -9.755 1.00 96.44 87 ILE A CA 1
ATOM 647 C C . ILE A 1 87 ? -1.317 -2.872 -8.402 1.00 96.44 87 ILE A C 1
ATOM 649 O O . ILE A 1 87 ? -0.896 -2.078 -7.568 1.00 96.44 87 ILE A O 1
ATOM 653 N N . SER A 1 88 ? -2.369 -3.659 -8.183 1.00 97.00 88 SER A N 1
ATOM 654 C CA . SER A 1 88 ? -3.021 -3.828 -6.881 1.00 97.00 88 SER A CA 1
ATOM 655 C C . SER A 1 88 ? -2.335 -4.952 -6.108 1.00 97.00 88 SER A C 1
ATOM 657 O O . SER A 1 88 ? -2.304 -6.100 -6.566 1.00 97.00 88 SER A O 1
ATOM 659 N N . LEU A 1 89 ? -1.801 -4.649 -4.922 1.00 96.88 89 LEU A N 1
ATOM 660 C CA . LEU A 1 89 ? -1.208 -5.668 -4.053 1.00 96.88 89 LEU A CA 1
ATOM 661 C C . LEU A 1 89 ? -2.267 -6.655 -3.547 1.00 96.88 89 LEU A C 1
ATOM 663 O O . LEU A 1 89 ? -1.946 -7.836 -3.382 1.00 96.88 89 LEU A O 1
ATOM 667 N N . ARG A 1 90 ? -3.517 -6.204 -3.342 1.00 96.94 90 ARG A N 1
ATOM 668 C CA . ARG A 1 90 ? -4.640 -7.085 -2.987 1.00 96.94 90 ARG A CA 1
ATOM 669 C C . ARG A 1 90 ? -4.943 -8.071 -4.112 1.00 96.94 90 ARG A C 1
ATOM 671 O O . ARG A 1 90 ? -5.033 -9.266 -3.852 1.00 96.94 90 ARG A O 1
ATOM 678 N N . GLN A 1 91 ? -5.073 -7.600 -5.353 1.00 96.38 91 GLN A N 1
ATOM 679 C CA . GLN A 1 91 ? -5.387 -8.456 -6.503 1.00 96.38 91 GLN A CA 1
ATOM 680 C C . GLN A 1 91 ? -4.285 -9.490 -6.773 1.00 96.38 91 GLN A C 1
ATOM 682 O O . GLN A 1 91 ? -4.586 -10.615 -7.159 1.00 96.38 91 GLN A O 1
ATOM 687 N N . GLN A 1 92 ? -3.021 -9.120 -6.550 1.00 95.62 92 GLN A N 1
ATOM 688 C CA . GLN A 1 92 ? -1.874 -10.022 -6.697 1.00 95.62 92 GLN A CA 1
ATOM 689 C C . GLN A 1 92 ? -1.687 -10.978 -5.505 1.00 95.62 92 GLN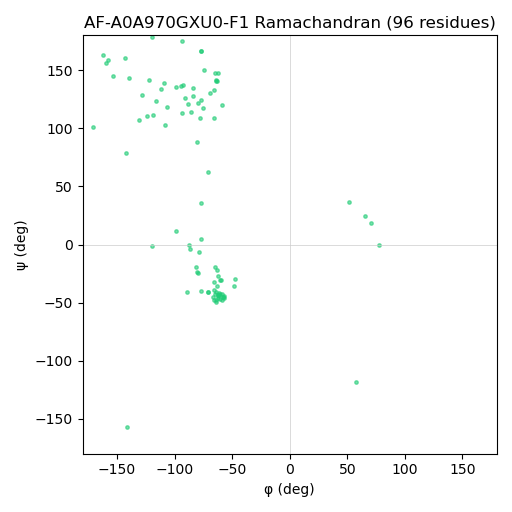 A C 1
ATOM 691 O O . GLN A 1 92 ? -0.815 -11.842 -5.550 1.00 95.62 92 GLN A O 1
ATOM 696 N N . GLY A 1 93 ? -2.458 -10.826 -4.421 1.00 95.88 93 GLY A N 1
ATOM 697 C CA . GLY A 1 93 ? -2.335 -11.666 -3.225 1.00 95.88 93 GLY A CA 1
ATOM 698 C C . GLY A 1 93 ? -1.002 -11.509 -2.480 1.00 95.88 93 GLY A C 1
ATOM 699 O O . GLY A 1 93 ? -0.572 -12.427 -1.786 1.00 95.88 93 GLY A O 1
ATOM 700 N N . LEU A 1 94 ? -0.322 -10.364 -2.620 1.00 94.94 94 LEU A N 1
ATOM 701 C CA . LEU A 1 94 ? 1.010 -10.135 -2.032 1.00 94.94 94 LEU A CA 1
ATOM 702 C C . LEU A 1 94 ? 0.955 -9.775 -0.539 1.00 94.94 94 LEU A C 1
ATOM 704 O O . LEU A 1 94 ? 1.926 -9.962 0.210 1.00 94.94 94 LEU A O 1
ATOM 708 N N . VAL A 1 95 ? -0.186 -9.238 -0.107 1.00 94.06 95 VAL A N 1
ATOM 709 C CA . VAL A 1 95 ? -0.480 -8.840 1.270 1.00 94.06 95 VAL A CA 1
ATOM 710 C C . VAL A 1 95 ? -1.920 -9.231 1.592 1.00 94.06 95 VAL A C 1
ATOM 712 O O . VAL A 1 95 ? -2.796 -9.152 0.732 1.00 94.06 95 VAL A O 1
ATOM 715 N N . VAL A 1 96 ? -2.154 -9.665 2.829 1.00 91.38 96 VAL A N 1
ATOM 716 C CA . VAL A 1 96 ? -3.502 -9.902 3.350 1.00 91.38 96 VAL A CA 1
ATOM 717 C C . VAL A 1 96 ? -4.054 -8.573 3.852 1.00 91.38 96 VAL A C 1
ATOM 719 O O . VAL A 1 96 ? -3.396 -7.881 4.625 1.00 91.38 96 VAL A O 1
ATOM 722 N N . PHE A 1 97 ? -5.243 -8.220 3.382 1.00 90.31 97 PHE A N 1
ATOM 723 C CA . PHE A 1 97 ? -5.971 -7.028 3.793 1.00 90.31 97 PHE A CA 1
ATOM 724 C C . PHE A 1 97 ? -7.264 -7.489 4.469 1.00 90.31 97 PHE A C 1
ATOM 726 O O . PHE A 1 97 ? -8.031 -8.225 3.843 1.00 90.31 97 PHE A O 1
ATOM 733 N N . ASP A 1 98 ? -7.486 -7.064 5.711 1.00 76.19 98 ASP A N 1
ATOM 734 C CA . ASP A 1 98 ? -8.688 -7.384 6.496 1.00 76.19 98 ASP A CA 1
ATOM 735 C C . ASP A 1 98 ? -9.908 -6.514 6.117 1.00 76.19 98 ASP A C 1
ATOM 737 O O . ASP A 1 98 ? -9.733 -5.350 5.674 1.00 76.19 98 ASP A O 1
#

Solvent-accessible surface area (backbone atoms only — not comparable to full-atom values): 5910 Å² total; per-residue (Å²): 136,86,77,82,91,76,89,73,77,89,62,62,79,90,58,68,80,70,48,50,69,57,63,44,47,60,40,60,77,66,71,40,65,54,48,71,50,68,57,71,37,75,85,31,58,29,75,79,50,76,64,53,53,52,51,49,51,53,33,40,56,54,28,52,77,70,64,21,32,41,69,41,45,35,30,29,29,49,61,55,92,90,42,70,31,50,36,48,35,50,84,69,64,72,51,91,66,114